Protein AF-A0A4Q2J6W0-F1 (afdb_monomer)

Sequence (132 aa):
MKAEMQDTSNLHHMIAAAIERLPAGNAAARYQEGRWRLRDGALLHVDTADDEILIALSMPETHLDLQQLEQLLLLCGQGWPAPLAASLNADETQALLFVRLEHADLEIERVCQAVLALHQARGRWLRPGAAR

Secondary structure (DSSP, 8-state):
-HHHHHHHHHHHHHHHHHHHTS-TT-TT-EEETTEEE-TTSPEEEEEEETTEEEEEEEPPP----HHHHHHHHHHHTS--SS--EEEE-TTSS-EEEEEEEEGGG--HHHHHHHHHHHHHHHHHHH-TT---

Mean predicted aligned error: 7.41 Å

Solvent-accessible surface area (backbone at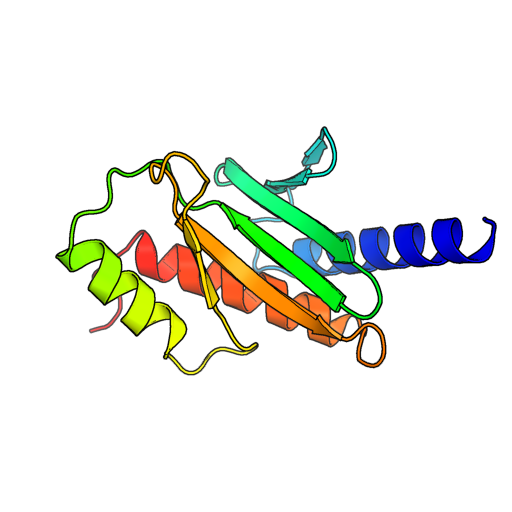oms only — not comparable to full-atom values): 7431 Å² total; per-residue (Å²): 113,75,63,63,59,50,52,54,51,49,49,50,52,35,49,52,55,26,44,57,66,40,73,88,76,32,71,63,54,43,81,54,97,79,25,36,34,34,62,89,67,36,43,36,39,69,48,77,54,98,62,37,35,38,46,32,37,46,49,69,82,41,86,66,51,71,68,52,50,52,51,51,54,54,57,35,73,47,96,53,82,32,76,46,42,73,46,64,45,99,83,54,42,29,46,32,37,34,27,78,42,49,58,92,66,72,40,55,68,53,47,30,29,36,56,48,29,49,51,53,51,51,52,47,68,78,43,86,74,81,83,123

Foldseek 3Di:
DVVVVVLVVVVVVLLLVLQCPPP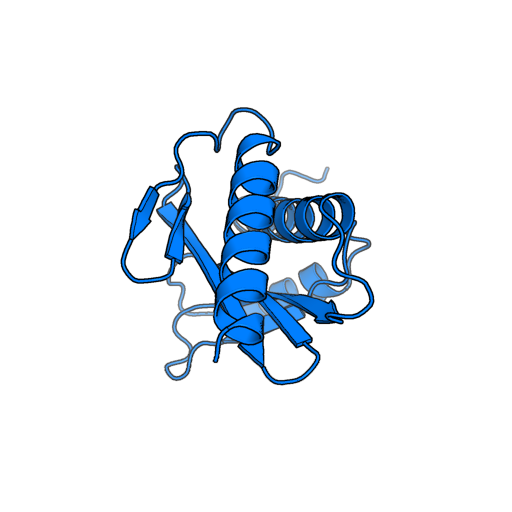PQFPPWDDDPQWTQTPVRKTWHWDDDDFKIKTKIKAPFDQDDPVNVVVQVVLQPDDALARKDWDAPPVNRIIMIIGMDTNVRDDSVRSNRGVNRNVVSSVCSVDVPPPD

Structure (mmCIF, N/CA/C/O backbone):
data_AF-A0A4Q2J6W0-F1
#
_entry.id   AF-A0A4Q2J6W0-F1
#
loop_
_atom_site.group_PDB
_atom_site.id
_atom_site.type_symbol
_atom_site.label_atom_id
_atom_site.label_alt_id
_atom_site.label_comp_id
_atom_site.label_asym_id
_atom_site.label_entity_id
_atom_site.label_seq_id
_atom_site.pdbx_PDB_ins_code
_atom_site.Cartn_x
_atom_site.Cartn_y
_atom_site.Cartn_z
_atom_site.occupancy
_atom_site.B_iso_or_equiv
_atom_site.auth_seq_id
_atom_site.auth_comp_id
_atom_site.auth_asym_id
_atom_site.auth_atom_id
_atom_site.pdbx_PDB_model_num
ATOM 1 N N . MET A 1 1 ? 17.956 -15.269 -14.080 1.00 46.44 1 MET A N 1
ATOM 2 C CA . MET A 1 1 ? 19.051 -14.816 -13.190 1.00 46.44 1 MET A CA 1
ATOM 3 C C . MET A 1 1 ? 19.595 -13.413 -13.456 1.00 46.44 1 MET A C 1
ATOM 5 O O . MET A 1 1 ? 19.560 -12.633 -12.522 1.00 46.44 1 MET A O 1
ATOM 9 N N . LYS A 1 2 ? 20.105 -13.034 -14.647 1.00 38.88 2 LYS A N 1
ATOM 10 C CA . LYS A 1 2 ? 20.565 -11.634 -14.867 1.00 38.88 2 LYS A CA 1
ATOM 11 C C . LYS A 1 2 ? 19.427 -10.618 -15.072 1.00 38.88 2 LYS A C 1
ATOM 13 O O . LYS A 1 2 ? 19.575 -9.494 -14.621 1.00 38.88 2 LYS A O 1
ATOM 18 N N . ALA A 1 3 ? 18.318 -11.017 -15.701 1.00 44.28 3 ALA A N 1
ATOM 19 C CA . ALA A 1 3 ? 17.152 -10.150 -15.919 1.00 44.28 3 ALA A CA 1
ATOM 20 C C . ALA A 1 3 ? 16.405 -9.835 -14.604 1.00 44.28 3 ALA A C 1
ATOM 22 O O . ALA A 1 3 ? 16.277 -8.674 -14.244 1.00 44.28 3 ALA A O 1
ATOM 23 N N . GLU A 1 4 ? 16.078 -10.857 -13.804 1.00 44.94 4 GLU A N 1
ATOM 24 C CA . GLU A 1 4 ? 15.380 -10.694 -12.509 1.00 44.94 4 GLU A CA 1
ATOM 25 C C . GLU A 1 4 ? 16.147 -9.813 -11.500 1.00 44.94 4 GLU A C 1
ATOM 27 O O . GLU A 1 4 ? 15.555 -9.025 -10.763 1.00 44.94 4 GLU A O 1
ATOM 32 N N . MET A 1 5 ? 17.485 -9.896 -11.475 1.00 51.81 5 MET A N 1
ATOM 33 C CA . MET A 1 5 ? 18.324 -9.037 -10.621 1.00 51.81 5 MET A CA 1
ATOM 34 C C . MET A 1 5 ? 18.327 -7.566 -11.066 1.00 51.81 5 MET A C 1
ATOM 36 O O . MET A 1 5 ? 18.588 -6.670 -10.260 1.00 51.81 5 MET A O 1
ATOM 40 N N . GLN A 1 6 ? 18.083 -7.307 -12.349 1.00 55.38 6 GLN A N 1
ATOM 41 C CA . GLN A 1 6 ? 18.104 -5.967 -12.924 1.00 55.38 6 GLN A CA 1
ATOM 42 C C . GLN A 1 6 ? 16.737 -5.285 -12.767 1.00 55.38 6 GLN A C 1
ATOM 44 O O . GLN A 1 6 ? 16.689 -4.107 -12.412 1.00 55.38 6 GLN A O 1
ATOM 49 N N . ASP A 1 7 ? 15.649 -6.049 -12.888 1.00 59.28 7 ASP A N 1
ATOM 50 C CA . ASP A 1 7 ? 14.278 -5.574 -12.665 1.00 59.28 7 ASP A CA 1
ATOM 51 C C . ASP A 1 7 ? 14.009 -5.219 -11.197 1.00 59.28 7 ASP A C 1
ATOM 53 O O . ASP A 1 7 ? 13.470 -4.152 -10.898 1.00 59.28 7 ASP A O 1
ATOM 57 N N . THR A 1 8 ? 14.493 -6.035 -10.257 1.00 61.56 8 THR A N 1
ATOM 58 C CA . THR A 1 8 ? 14.399 -5.738 -8.813 1.00 61.56 8 THR A CA 1
ATOM 59 C C . THR A 1 8 ? 15.201 -4.496 -8.416 1.00 61.56 8 THR A C 1
ATOM 61 O O . THR A 1 8 ? 14.751 -3.692 -7.598 1.00 61.56 8 THR A O 1
ATOM 64 N N . SER A 1 9 ? 16.367 -4.284 -9.035 1.00 67.31 9 SER A N 1
ATOM 65 C CA . SER A 1 9 ? 17.179 -3.081 -8.806 1.00 67.31 9 SER A CA 1
ATOM 66 C C . SER A 1 9 ? 16.482 -1.822 -9.335 1.00 67.31 9 SER A C 1
ATOM 68 O O . SER A 1 9 ? 16.455 -0.799 -8.648 1.00 67.31 9 SER A O 1
ATOM 70 N N . ASN A 1 10 ? 15.858 -1.903 -10.514 1.00 78.69 10 ASN A N 1
ATOM 71 C CA . ASN A 1 10 ? 15.076 -0.806 -11.085 1.00 78.69 10 ASN A CA 1
ATOM 72 C C . ASN A 1 10 ? 13.856 -0.467 -10.219 1.00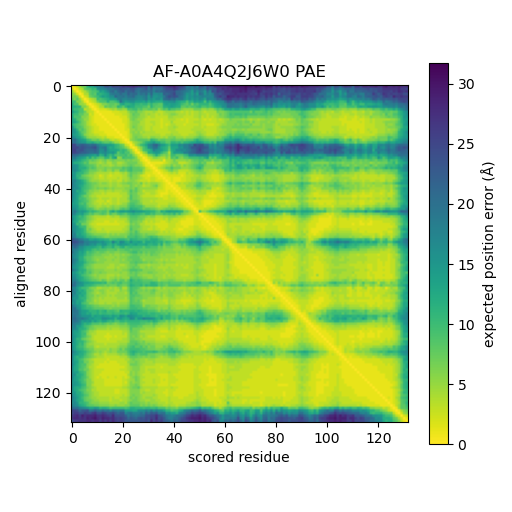 78.69 10 ASN A C 1
ATOM 74 O O . ASN A 1 10 ? 13.650 0.702 -9.895 1.00 78.69 10 ASN A O 1
ATOM 78 N N . LEU A 1 11 ? 13.103 -1.473 -9.765 1.00 80.19 11 LEU A N 1
ATOM 79 C CA . LEU A 1 11 ? 11.955 -1.274 -8.880 1.00 80.19 11 LEU A CA 1
ATOM 80 C C . LEU A 1 11 ? 12.362 -0.605 -7.560 1.00 80.19 11 LEU A C 1
ATOM 82 O O . LEU A 1 11 ? 11.737 0.368 -7.141 1.00 80.19 11 LEU A O 1
ATOM 86 N N . HIS A 1 12 ? 13.450 -1.054 -6.930 1.00 80.38 12 HIS A N 1
ATOM 87 C CA . HIS A 1 12 ? 13.977 -0.420 -5.719 1.00 80.38 12 HIS A CA 1
ATOM 88 C C . HIS A 1 12 ? 14.356 1.051 -5.938 1.00 80.38 12 HIS A C 1
ATOM 90 O O . HIS A 1 12 ? 14.056 1.892 -5.086 1.00 80.38 12 HIS A O 1
ATOM 96 N N . HIS A 1 13 ? 14.971 1.384 -7.078 1.00 83.25 13 HIS A N 1
ATOM 97 C CA . HIS A 1 13 ? 15.276 2.771 -7.435 1.00 83.25 13 HIS A CA 1
ATOM 98 C C . HIS A 1 13 ? 14.011 3.610 -7.646 1.00 83.25 13 HIS A C 1
ATOM 100 O O . HIS A 1 13 ? 13.942 4.740 -7.162 1.00 83.25 13 HIS A O 1
ATOM 106 N N . MET A 1 14 ? 12.995 3.060 -8.313 1.00 86.19 14 MET A N 1
ATOM 107 C CA . MET A 1 14 ? 11.718 3.742 -8.538 1.00 86.19 14 MET A CA 1
ATOM 108 C C . MET A 1 14 ? 10.972 3.997 -7.226 1.00 86.19 14 MET A C 1
ATOM 110 O O . MET A 1 14 ? 10.447 5.090 -7.023 1.00 86.19 14 MET A O 1
ATOM 114 N N . ILE A 1 15 ? 10.979 3.027 -6.308 1.00 83.75 15 ILE A N 1
ATOM 115 C CA . ILE A 1 15 ? 10.376 3.156 -4.976 1.00 83.75 15 ILE A CA 1
ATOM 116 C C . ILE A 1 15 ? 11.113 4.209 -4.149 1.00 83.75 15 ILE A C 1
ATOM 118 O O . ILE A 1 15 ? 10.472 5.084 -3.569 1.00 83.75 15 ILE A O 1
ATOM 122 N N . ALA A 1 16 ? 12.448 4.178 -4.129 1.00 82.06 16 ALA A N 1
ATOM 123 C CA . ALA A 1 16 ? 13.241 5.189 -3.434 1.00 82.06 16 ALA A CA 1
ATOM 124 C C . ALA A 1 16 ? 12.938 6.600 -3.966 1.00 82.06 16 ALA A C 1
ATOM 126 O O . ALA A 1 16 ? 12.620 7.499 -3.187 1.00 82.06 16 ALA A O 1
ATOM 127 N N . ALA A 1 17 ? 12.924 6.771 -5.290 1.00 82.88 17 ALA A N 1
ATOM 128 C CA . ALA A 1 17 ? 12.605 8.046 -5.921 1.00 82.88 17 ALA A CA 1
ATOM 129 C C . ALA A 1 17 ? 11.159 8.502 -5.644 1.00 82.88 17 ALA A C 1
ATOM 131 O O . ALA A 1 17 ? 10.908 9.692 -5.452 1.00 82.88 17 ALA A O 1
ATOM 132 N N . ALA A 1 18 ? 10.197 7.578 -5.581 1.00 83.81 18 ALA A N 1
ATOM 133 C CA . ALA A 1 18 ? 8.819 7.887 -5.209 1.00 83.81 18 ALA A CA 1
ATOM 134 C C . ALA A 1 18 ? 8.700 8.352 -3.751 1.00 83.81 18 ALA A C 1
ATOM 136 O O . ALA A 1 18 ? 7.999 9.326 -3.475 1.00 83.81 18 ALA A O 1
ATOM 137 N N . ILE A 1 19 ? 9.413 7.703 -2.827 1.00 80.69 19 ILE A N 1
ATOM 138 C CA . ILE A 1 19 ? 9.452 8.093 -1.412 1.00 80.69 19 ILE A CA 1
ATOM 139 C C . ILE A 1 19 ? 10.066 9.489 -1.245 1.00 80.69 19 ILE A C 1
ATOM 141 O O . ILE A 1 19 ? 9.534 10.298 -0.485 1.00 80.69 19 ILE A O 1
ATOM 145 N N . GLU A 1 20 ? 11.145 9.797 -1.968 1.00 79.94 20 GLU A N 1
ATOM 146 C CA . GLU A 1 20 ? 11.782 11.123 -1.955 1.00 79.94 20 GLU A CA 1
ATOM 147 C C . GLU A 1 20 ? 10.859 12.235 -2.471 1.00 79.94 20 GLU A C 1
ATOM 149 O O . GLU A 1 20 ? 10.938 13.374 -2.010 1.00 79.94 20 GLU A O 1
ATOM 154 N N . ARG A 1 21 ? 9.959 11.904 -3.404 1.00 77.44 21 ARG A N 1
ATOM 155 C CA . ARG A 1 21 ? 8.960 12.827 -3.963 1.00 77.44 21 ARG A CA 1
ATOM 156 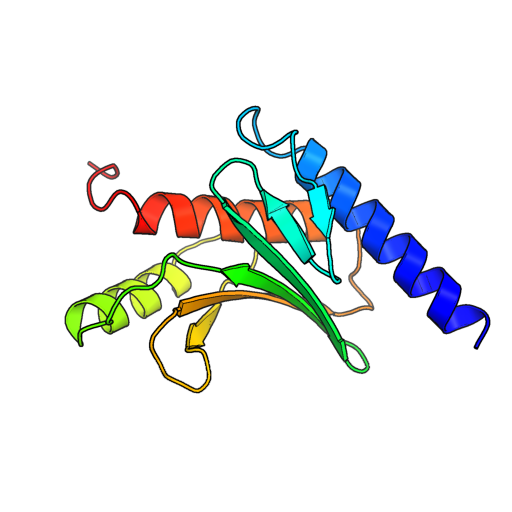C C . ARG A 1 21 ? 7.728 13.006 -3.077 1.00 77.44 21 ARG A C 1
ATOM 158 O O . ARG A 1 21 ? 6.907 13.881 -3.363 1.00 77.44 21 ARG A O 1
ATOM 165 N N . LEU A 1 22 ? 7.567 12.212 -2.015 1.00 72.12 22 LEU A N 1
ATOM 166 C CA . LEU A 1 22 ? 6.494 12.445 -1.053 1.00 72.12 22 LEU A CA 1
ATOM 167 C C . LEU A 1 22 ? 6.680 13.821 -0.396 1.00 72.12 22 LEU A C 1
ATOM 169 O O . LEU A 1 22 ? 7.810 14.214 -0.097 1.00 72.12 22 LEU A O 1
ATOM 173 N N . PRO A 1 23 ? 5.590 14.566 -0.128 1.00 62.62 23 PRO A N 1
ATOM 174 C CA . PRO A 1 23 ? 5.682 15.856 0.544 1.00 62.62 23 PRO A CA 1
ATOM 175 C C . PRO A 1 23 ? 6.494 15.743 1.844 1.00 62.62 23 PRO A C 1
ATOM 177 O O . PRO A 1 23 ? 6.430 14.718 2.525 1.00 62.62 23 PRO A O 1
ATOM 180 N N . ALA A 1 24 ? 7.240 16.813 2.158 1.00 49.66 24 ALA A N 1
ATOM 181 C CA . ALA A 1 24 ? 8.432 16.940 3.023 1.00 49.66 24 ALA A CA 1
ATOM 182 C C . ALA A 1 24 ? 8.443 16.280 4.430 1.00 49.66 24 ALA A C 1
ATOM 184 O O . ALA A 1 24 ? 9.419 16.409 5.170 1.00 49.66 24 ALA A O 1
ATOM 185 N N . GLY A 1 25 ? 7.406 15.546 4.825 1.00 47.66 25 GLY A N 1
ATOM 186 C CA . GLY A 1 25 ? 7.388 14.709 6.021 1.00 47.66 25 GLY A CA 1
ATOM 187 C C . GLY A 1 25 ? 8.230 13.429 5.926 1.00 47.66 25 GLY A C 1
ATOM 188 O O . GLY A 1 25 ? 8.688 12.967 6.967 1.00 47.66 25 GLY A O 1
ATOM 189 N N . ASN A 1 26 ? 8.497 12.881 4.729 1.00 54.72 26 ASN A N 1
ATOM 190 C CA . ASN A 1 26 ? 8.936 11.476 4.584 1.00 54.72 26 ASN A CA 1
ATOM 191 C C . ASN A 1 26 ? 10.317 11.222 3.961 1.00 54.72 26 ASN A C 1
ATOM 193 O O . ASN A 1 26 ? 10.701 10.062 3.826 1.00 54.72 26 ASN A O 1
ATOM 197 N N . ALA A 1 27 ? 11.108 12.258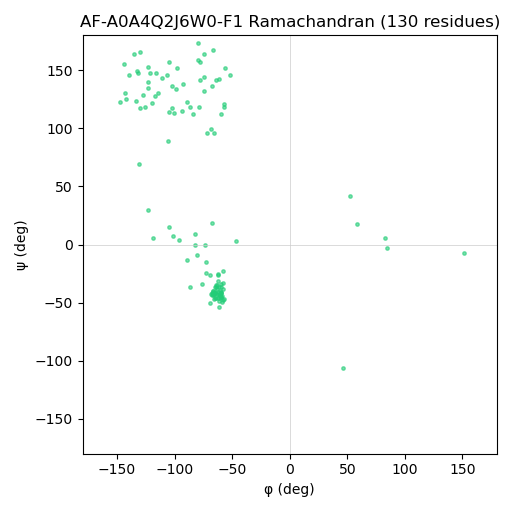 3.673 1.00 53.38 27 ALA A N 1
ATOM 198 C CA . ALA A 1 27 ? 12.437 12.147 3.047 1.00 53.38 27 ALA A CA 1
ATOM 199 C C . ALA A 1 27 ? 13.537 11.475 3.916 1.00 53.38 27 ALA A C 1
ATOM 201 O O . ALA A 1 27 ? 14.724 11.647 3.665 1.00 53.38 27 ALA A O 1
ATOM 202 N N . ALA A 1 28 ? 13.169 10.726 4.960 1.00 58.66 28 ALA A N 1
ATOM 203 C CA . ALA A 1 28 ? 14.091 10.035 5.865 1.00 58.66 28 ALA A CA 1
ATOM 204 C C . ALA A 1 28 ? 13.830 8.522 5.926 1.00 58.66 28 ALA A C 1
ATOM 206 O O . ALA A 1 28 ? 14.048 7.898 6.968 1.00 58.66 28 ALA A O 1
ATOM 207 N N . ALA A 1 29 ? 13.322 7.933 4.839 1.00 67.75 29 ALA A N 1
ATOM 208 C CA . ALA A 1 29 ? 13.081 6.502 4.811 1.00 67.75 29 ALA A CA 1
ATOM 209 C C . ALA A 1 29 ? 14.395 5.713 4.841 1.00 67.75 29 ALA A C 1
ATOM 211 O O . ALA A 1 29 ? 15.355 6.057 4.152 1.00 67.75 29 ALA A O 1
ATOM 212 N N . ARG A 1 30 ? 14.445 4.647 5.642 1.00 77.75 30 ARG A N 1
ATOM 213 C CA . ARG A 1 30 ? 15.592 3.728 5.685 1.00 77.75 30 ARG A CA 1
ATOM 214 C C . ARG A 1 30 ? 15.173 2.366 5.172 1.00 77.75 30 ARG A C 1
ATOM 216 O O . ARG A 1 30 ? 14.166 1.832 5.632 1.00 77.75 30 ARG A O 1
ATOM 223 N N . TYR A 1 31 ? 15.953 1.814 4.251 1.00 79.38 31 TYR A N 1
ATOM 224 C CA . TYR A 1 31 ? 15.781 0.435 3.822 1.00 79.38 31 TYR A CA 1
ATOM 225 C C . TYR A 1 31 ? 16.410 -0.500 4.859 1.00 79.38 31 TYR A C 1
ATOM 227 O O . TYR A 1 31 ? 17.607 -0.409 5.133 1.00 79.38 31 TYR A O 1
ATOM 235 N N . GLN A 1 32 ? 15.601 -1.363 5.465 1.00 75.50 32 GLN A N 1
ATOM 236 C CA . GLN A 1 32 ? 16.030 -2.356 6.444 1.00 75.50 32 GLN A CA 1
ATOM 237 C C . GLN A 1 32 ? 15.212 -3.630 6.233 1.00 75.50 32 GLN A C 1
ATOM 239 O O . GLN A 1 32 ? 13.989 -3.564 6.147 1.00 75.50 32 GLN A O 1
ATOM 244 N N . GLU A 1 33 ? 15.890 -4.780 6.156 1.00 76.50 33 GLU A N 1
ATOM 245 C CA . GLU A 1 33 ? 15.243 -6.104 6.119 1.00 76.50 33 GLU A CA 1
ATOM 246 C C . GLU A 1 33 ? 14.157 -6.229 5.029 1.00 76.50 33 GLU A C 1
ATOM 248 O O . GLU A 1 33 ? 13.078 -6.768 5.260 1.00 76.50 33 GLU A O 1
ATOM 253 N N . GLY A 1 34 ? 14.419 -5.693 3.832 1.00 76.75 34 GLY A N 1
ATOM 254 C CA . GLY A 1 34 ? 13.476 -5.772 2.709 1.00 76.75 34 GLY A CA 1
ATOM 255 C C . GLY A 1 34 ? 12.361 -4.722 2.717 1.00 76.75 34 GLY A C 1
ATOM 256 O O . GLY A 1 34 ? 11.461 -4.788 1.887 1.00 76.75 34 GLY A O 1
ATOM 257 N N . ARG A 1 35 ? 12.382 -3.757 3.646 1.00 83.06 35 ARG A N 1
ATOM 258 C CA . ARG A 1 35 ? 11.303 -2.773 3.829 1.00 83.06 35 ARG A CA 1
ATOM 259 C C . ARG A 1 35 ? 11.848 -1.356 3.922 1.00 83.06 35 ARG A C 1
ATOM 261 O O . ARG A 1 35 ? 12.916 -1.135 4.491 1.00 83.06 35 ARG A O 1
ATOM 268 N N . TRP A 1 36 ? 11.084 -0.375 3.443 1.00 86.38 36 TRP A N 1
ATOM 269 C CA . TRP A 1 36 ? 11.377 1.037 3.703 1.00 86.38 36 TRP A CA 1
ATOM 270 C C . TRP A 1 36 ? 10.607 1.497 4.931 1.00 86.38 36 TRP A C 1
ATOM 272 O O . TRP A 1 36 ? 9.380 1.575 4.927 1.00 86.38 36 TRP A O 1
ATOM 282 N N . ARG A 1 37 ? 11.332 1.840 5.992 1.00 84.50 37 ARG A N 1
ATOM 283 C CA . ARG A 1 37 ? 10.746 2.454 7.180 1.00 84.50 37 ARG A CA 1
ATOM 284 C C . ARG A 1 37 ? 10.622 3.953 6.971 1.00 84.50 37 ARG A C 1
ATOM 286 O O . ARG A 1 37 ? 11.644 4.630 6.910 1.00 84.50 37 ARG A O 1
ATOM 293 N N . LEU A 1 38 ? 9.397 4.460 6.880 1.00 82.88 38 LEU A N 1
ATOM 294 C CA . LEU A 1 38 ? 9.102 5.887 6.761 1.00 82.88 38 LEU A CA 1
ATOM 295 C C . LEU A 1 38 ? 9.315 6.610 8.103 1.00 82.88 38 LEU A C 1
ATOM 297 O O . LEU A 1 38 ? 9.403 5.990 9.167 1.00 82.88 38 LEU A O 1
ATOM 301 N N . ARG A 1 39 ? 9.400 7.947 8.066 1.00 74.62 39 ARG A N 1
ATOM 302 C CA . ARG A 1 39 ? 9.705 8.782 9.246 1.00 74.62 39 ARG A CA 1
ATOM 303 C C . ARG A 1 39 ? 8.683 8.631 10.375 1.00 74.62 39 ARG A C 1
ATOM 305 O O . ARG A 1 39 ? 9.041 8.723 11.545 1.00 74.62 39 ARG A O 1
ATOM 312 N N . ASP A 1 40 ? 7.425 8.415 10.026 1.00 74.56 40 ASP A N 1
ATOM 313 C CA . ASP A 1 40 ? 6.317 8.219 10.961 1.00 74.56 40 ASP A CA 1
ATOM 314 C C . ASP A 1 40 ? 6.209 6.775 11.490 1.00 74.56 40 ASP A C 1
ATOM 316 O O . ASP A 1 40 ? 5.230 6.420 12.147 1.00 74.56 40 ASP A O 1
ATOM 320 N N . GLY A 1 41 ? 7.210 5.940 11.196 1.00 77.12 41 GLY A N 1
ATOM 321 C CA . GLY A 1 41 ? 7.292 4.554 11.633 1.00 77.12 41 GLY A CA 1
ATOM 322 C C . GLY A 1 41 ? 6.538 3.562 10.751 1.00 77.12 41 GLY A C 1
ATOM 323 O O . GLY A 1 41 ? 6.640 2.368 11.024 1.00 77.12 41 GLY A O 1
ATOM 324 N N . ALA A 1 42 ? 5.826 4.010 9.709 1.00 81.25 42 ALA A N 1
ATOM 325 C CA . ALA A 1 42 ? 5.171 3.105 8.771 1.00 81.25 42 ALA A CA 1
ATOM 326 C C . ALA A 1 42 ? 6.202 2.263 8.009 1.00 81.25 42 ALA A C 1
ATOM 328 O O . ALA A 1 42 ? 7.267 2.758 7.628 1.00 81.25 42 ALA A O 1
ATOM 329 N N . LEU A 1 43 ? 5.878 0.996 7.772 1.00 85.88 43 LEU A N 1
ATOM 330 C CA . LEU A 1 43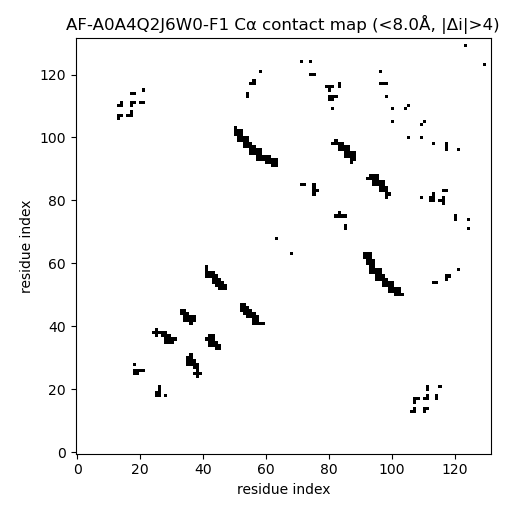 ? 6.700 0.100 6.972 1.00 85.88 43 LEU A CA 1
ATOM 331 C C . LEU A 1 43 ? 6.079 -0.023 5.587 1.00 85.88 43 LEU A C 1
ATOM 333 O O . LEU A 1 43 ? 4.948 -0.490 5.455 1.00 85.88 43 LEU A O 1
ATOM 337 N N . LEU A 1 44 ? 6.825 0.408 4.574 1.00 87.38 44 LEU A N 1
ATOM 338 C CA . LEU A 1 44 ? 6.513 0.158 3.178 1.00 87.38 44 LEU A CA 1
ATOM 339 C C . LEU A 1 44 ? 7.162 -1.167 2.767 1.00 87.38 44 LEU A C 1
ATOM 341 O O . LEU A 1 44 ? 8.380 -1.337 2.882 1.00 87.38 44 LEU A O 1
ATOM 345 N N . HIS A 1 45 ? 6.339 -2.090 2.298 1.00 88.00 45 HIS A N 1
ATOM 346 C CA . HIS A 1 45 ? 6.738 -3.375 1.750 1.00 88.00 45 HIS A CA 1
ATOM 347 C C . HIS A 1 45 ? 6.474 -3.384 0.251 1.00 88.00 45 HIS A C 1
ATOM 349 O O . HIS A 1 45 ? 5.473 -2.830 -0.205 1.00 88.00 45 HIS A O 1
ATOM 355 N N . VAL A 1 46 ? 7.361 -4.023 -0.501 1.00 87.00 46 VAL A N 1
ATOM 356 C CA . VAL A 1 46 ? 7.164 -4.265 -1.925 1.00 87.00 46 VAL A CA 1
ATOM 357 C C . VAL A 1 46 ? 7.315 -5.755 -2.140 1.00 87.00 46 VAL A C 1
ATOM 359 O O . VAL A 1 46 ? 8.366 -6.310 -1.835 1.00 87.00 46 VAL A O 1
ATOM 362 N N . ASP A 1 47 ? 6.245 -6.380 -2.610 1.00 86.69 47 ASP A N 1
ATOM 363 C CA . ASP A 1 47 ? 6.251 -7.766 -3.053 1.00 86.69 47 ASP A CA 1
ATOM 364 C C . ASP A 1 47 ? 6.166 -7.802 -4.575 1.00 86.69 47 ASP A C 1
ATOM 366 O O . ASP A 1 47 ? 5.514 -6.952 -5.186 1.00 86.69 47 ASP A O 1
ATOM 370 N N . THR A 1 48 ? 6.816 -8.782 -5.180 1.00 82.94 48 THR A N 1
ATOM 371 C CA . THR A 1 48 ? 6.801 -8.998 -6.626 1.00 82.94 48 THR A CA 1
ATOM 372 C C . THR A 1 48 ? 6.459 -10.454 -6.869 1.00 82.94 48 THR A C 1
ATOM 374 O O . THR A 1 48 ? 7.218 -11.334 -6.458 1.00 82.94 48 THR A O 1
ATOM 377 N N . ALA A 1 49 ? 5.338 -10.711 -7.531 1.00 81.19 49 ALA A N 1
ATOM 378 C CA . ALA A 1 49 ? 4.895 -12.055 -7.866 1.00 81.19 49 ALA A CA 1
ATOM 379 C C . ALA A 1 49 ? 4.459 -12.078 -9.328 1.00 81.19 49 ALA A C 1
ATOM 381 O O . ALA A 1 49 ? 3.581 -11.311 -9.709 1.00 81.19 49 ALA A O 1
ATOM 382 N N . ASP A 1 50 ? 5.074 -12.958 -10.119 1.00 80.56 50 ASP A N 1
ATOM 383 C CA . ASP A 1 50 ? 4.812 -13.129 -11.550 1.00 80.56 50 ASP A CA 1
ATOM 384 C C . ASP A 1 50 ? 4.742 -11.779 -12.294 1.00 80.56 50 ASP A C 1
ATOM 386 O O . ASP A 1 50 ? 5.762 -11.110 -12.457 1.00 80.56 50 ASP A O 1
ATOM 390 N N . ASP A 1 51 ? 3.534 -11.356 -12.674 1.00 84.69 51 ASP A N 1
ATOM 391 C CA . ASP A 1 51 ? 3.252 -10.142 -13.443 1.00 84.69 51 ASP A CA 1
ATOM 392 C C . ASP A 1 51 ? 2.743 -8.972 -12.581 1.00 84.69 51 ASP A C 1
ATOM 394 O O . ASP A 1 51 ? 2.422 -7.907 -13.105 1.00 84.69 51 ASP A O 1
ATOM 398 N N . GLU A 1 52 ? 2.753 -9.097 -11.253 1.00 87.56 52 GLU A N 1
ATOM 399 C CA . GLU A 1 52 ? 2.247 -8.088 -10.321 1.00 87.56 52 GLU A CA 1
ATOM 400 C C . GLU A 1 52 ? 3.301 -7.591 -9.323 1.00 87.56 52 GLU A C 1
ATOM 402 O O . GLU A 1 52 ? 4.176 -8.314 -8.840 1.00 87.56 52 GLU A O 1
ATOM 407 N N . ILE A 1 53 ? 3.159 -6.319 -8.963 1.00 89.00 53 ILE A N 1
ATOM 408 C CA . ILE A 1 53 ? 3.911 -5.638 -7.918 1.00 89.00 53 ILE A CA 1
ATOM 409 C C . ILE A 1 53 ? 2.911 -5.155 -6.880 1.00 89.00 53 ILE A C 1
ATOM 411 O O . ILE A 1 53 ? 2.005 -4.370 -7.170 1.00 89.00 53 ILE A O 1
ATOM 415 N N . LEU A 1 54 ? 3.099 -5.594 -5.643 1.00 91.00 54 LEU A N 1
ATOM 416 C CA . LEU A 1 54 ? 2.290 -5.184 -4.511 1.00 91.00 54 LEU A CA 1
ATOM 417 C C . LEU A 1 54 ? 3.086 -4.209 -3.657 1.00 91.00 54 LEU A C 1
ATOM 419 O O . LEU A 1 54 ? 4.074 -4.574 -3.028 1.00 91.00 54 LEU A O 1
ATOM 423 N N . ILE A 1 55 ? 2.624 -2.964 -3.595 1.00 91.12 55 ILE A N 1
ATOM 424 C CA . ILE A 1 55 ? 3.178 -1.949 -2.702 1.00 91.12 55 ILE A CA 1
ATOM 425 C C . ILE A 1 55 ? 2.239 -1.852 -1.505 1.00 91.12 55 ILE A C 1
ATOM 427 O O . ILE A 1 55 ? 1.093 -1.433 -1.652 1.00 91.12 55 ILE A O 1
ATOM 431 N N . ALA A 1 56 ? 2.712 -2.243 -0.326 1.00 91.75 56 ALA A N 1
ATOM 432 C CA . ALA A 1 56 ? 1.938 -2.241 0.908 1.00 91.75 56 ALA A CA 1
ATOM 433 C C . ALA A 1 56 ? 2.514 -1.279 1.941 1.00 91.75 56 ALA A C 1
ATOM 435 O O . ALA A 1 56 ? 3.724 -1.096 2.038 1.00 91.75 56 ALA A O 1
ATOM 436 N N . LEU A 1 57 ? 1.637 -0.702 2.754 1.00 90.38 57 LEU A N 1
ATOM 437 C CA . LEU A 1 57 ? 1.970 0.169 3.867 1.00 90.38 57 LEU A CA 1
ATOM 438 C C . LEU A 1 57 ? 1.281 -0.328 5.137 1.00 90.38 57 LEU A C 1
ATOM 440 O O . LEU A 1 57 ? 0.064 -0.533 5.160 1.00 90.38 57 LEU A O 1
ATOM 444 N N . SER A 1 58 ? 2.056 -0.484 6.208 1.00 88.25 58 SER A N 1
ATOM 445 C CA . SER A 1 58 ? 1.529 -0.933 7.492 1.00 88.25 58 SER A CA 1
ATOM 446 C C . SER A 1 58 ? 0.745 0.161 8.220 1.00 88.25 58 SER A C 1
ATOM 448 O O . SER A 1 58 ? 1.212 1.297 8.407 1.00 88.25 58 SER A O 1
ATOM 450 N N . MET A 1 59 ? -0.439 -0.200 8.704 1.00 86.00 59 MET A N 1
ATOM 451 C CA . MET A 1 59 ? -1.171 0.602 9.679 1.00 86.00 59 MET A CA 1
ATOM 452 C C . MET A 1 59 ? -0.579 0.361 11.078 1.00 86.00 59 MET A C 1
ATOM 454 O O . MET A 1 59 ? 0.137 -0.624 11.278 1.00 86.00 59 MET A O 1
ATOM 458 N N . PRO A 1 60 ? -0.777 1.260 12.056 1.00 81.31 60 PRO A N 1
ATOM 459 C CA . PRO A 1 60 ? -0.418 0.948 13.437 1.00 81.31 60 PRO A CA 1
ATOM 460 C C . PRO A 1 60 ? -1.126 -0.328 13.893 1.00 81.31 60 PRO A C 1
ATOM 462 O O . PRO A 1 60 ? -2.215 -0.627 13.406 1.00 81.31 60 PRO A O 1
ATOM 465 N N . GLU A 1 61 ? -0.515 -1.053 14.826 1.00 71.56 61 GLU A N 1
ATOM 466 C CA . GLU A 1 61 ? -1.191 -2.157 15.506 1.00 71.56 61 GLU A CA 1
ATOM 467 C C . GLU A 1 61 ? -2.455 -1.623 16.176 1.00 71.56 61 GLU A C 1
ATOM 469 O O . GLU A 1 61 ? -2.415 -0.691 16.986 1.00 71.56 61 GLU A O 1
ATOM 474 N N . THR A 1 62 ? -3.587 -2.187 15.786 1.00 66.50 62 THR A N 1
ATOM 475 C CA . THR A 1 62 ? -4.896 -1.815 16.300 1.00 66.50 62 THR A CA 1
ATOM 476 C C . THR A 1 62 ? -5.740 -3.069 16.292 1.00 66.50 62 THR A C 1
ATOM 478 O O . THR A 1 62 ? -5.945 -3.649 15.230 1.00 66.50 62 THR A O 1
ATOM 481 N N . HIS A 1 63 ? -6.274 -3.460 17.447 1.00 69.88 63 HIS A N 1
ATOM 482 C CA . HIS A 1 63 ? -7.426 -4.352 17.441 1.00 69.88 63 HIS A CA 1
ATOM 483 C C . HIS A 1 63 ? -8.543 -3.641 16.684 1.00 69.88 63 HIS A C 1
ATOM 485 O O . HIS A 1 63 ? -8.998 -2.589 17.131 1.00 69.88 63 HIS A O 1
ATOM 491 N N . LEU A 1 64 ? -8.902 -4.175 15.517 1.00 77.06 64 LEU A N 1
ATOM 492 C CA 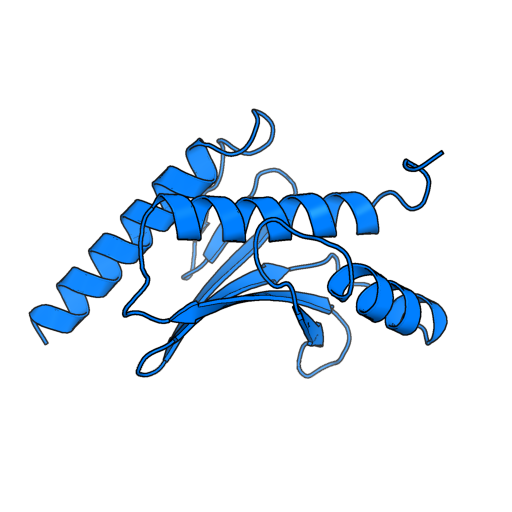. LEU A 1 64 ? -9.949 -3.613 14.680 1.00 77.06 64 LEU A CA 1
ATOM 493 C C . LEU A 1 64 ? -11.290 -4.176 15.129 1.00 77.06 64 LEU A C 1
ATOM 495 O O . LEU A 1 64 ? -11.518 -5.383 15.063 1.00 77.06 64 LEU A O 1
ATOM 499 N N . ASP A 1 65 ? -12.180 -3.305 15.583 1.00 84.44 65 ASP A N 1
ATOM 500 C CA . ASP A 1 65 ? -13.585 -3.656 15.741 1.00 84.44 65 ASP A CA 1
ATOM 501 C C . ASP A 1 65 ? -14.330 -3.606 14.391 1.00 84.44 65 ASP A C 1
ATOM 503 O O . ASP A 1 65 ? -13.796 -3.198 13.354 1.00 84.44 65 ASP A O 1
ATOM 507 N N . LEU A 1 66 ? -15.595 -4.037 14.394 1.00 84.19 66 LEU A N 1
ATOM 508 C CA . LEU A 1 66 ? -16.428 -4.050 13.189 1.00 84.19 66 LEU A CA 1
ATOM 509 C C . LEU A 1 66 ? -16.571 -2.652 12.565 1.00 84.19 66 LEU A C 1
ATOM 511 O O . LEU A 1 66 ? -16.538 -2.517 11.345 1.00 84.19 66 LEU A O 1
ATOM 515 N N . GLN A 1 67 ? -16.683 -1.610 13.390 1.00 86.81 67 GLN A N 1
ATOM 516 C CA . GLN A 1 67 ? -16.824 -0.236 12.918 1.00 86.81 67 GLN A CA 1
ATOM 517 C C . GLN A 1 67 ? -15.548 0.234 12.205 1.00 86.81 67 GLN A C 1
ATOM 519 O O . GLN A 1 67 ? -15.615 0.902 11.172 1.00 86.81 67 GLN A O 1
ATOM 524 N N . GLN A 1 68 ? -14.378 -0.121 12.728 1.00 85.19 68 GLN A N 1
ATOM 525 C CA . GLN A 1 68 ? -13.090 0.171 12.110 1.00 85.19 68 GLN A CA 1
ATOM 526 C C . GLN A 1 68 ? -12.919 -0.606 10.799 1.00 85.19 68 GLN A C 1
ATOM 528 O O . GLN A 1 68 ? -12.468 -0.032 9.809 1.00 85.19 68 GLN A O 1
ATOM 533 N N . LEU A 1 69 ? -13.342 -1.871 10.732 1.00 85.25 69 LEU A N 1
ATOM 534 C CA . LEU A 1 69 ? -13.346 -2.631 9.476 1.00 85.25 69 LEU A CA 1
ATOM 535 C C . LEU A 1 69 ? -14.241 -1.976 8.412 1.00 85.25 69 LEU A C 1
ATOM 537 O O . LEU A 1 69 ? -13.820 -1.812 7.267 1.00 85.25 69 LEU A O 1
ATOM 541 N N . GLU A 1 70 ? -15.438 -1.522 8.785 1.00 87.44 70 GLU A N 1
ATOM 542 C CA . GLU A 1 70 ? -16.322 -0.771 7.885 1.00 87.44 70 GLU A CA 1
ATOM 543 C C . GLU A 1 70 ? -15.675 0.536 7.406 1.00 87.44 70 GLU A C 1
ATOM 545 O O . GLU A 1 70 ? -15.710 0.852 6.215 1.00 87.44 70 GLU A O 1
ATOM 550 N N . GLN A 1 71 ? -15.022 1.280 8.304 1.00 86.44 71 GLN A N 1
ATOM 551 C CA . GLN A 1 71 ? -14.271 2.485 7.942 1.00 86.44 71 GLN A CA 1
ATOM 552 C C . GLN A 1 71 ? -13.117 2.184 6.982 1.00 86.44 71 GLN A C 1
ATOM 554 O O . GLN A 1 71 ? -12.846 2.988 6.089 1.00 86.44 71 GLN A O 1
ATOM 559 N N . LEU A 1 72 ? -12.448 1.041 7.139 1.00 87.44 72 LEU A N 1
ATOM 560 C CA . LEU A 1 72 ? -11.331 0.628 6.294 1.00 87.44 72 LEU A CA 1
ATOM 561 C C . LEU A 1 72 ? -11.818 0.299 4.879 1.00 87.44 72 LEU A C 1
ATOM 563 O O . LEU A 1 72 ? -11.217 0.742 3.899 1.00 87.44 72 LEU A O 1
ATOM 567 N N . LEU A 1 73 ? -12.945 -0.406 4.769 1.00 87.31 73 LEU A N 1
ATOM 568 C CA . LEU A 1 73 ? -13.604 -0.681 3.491 1.00 87.31 73 LEU A CA 1
ATOM 569 C C . LEU A 1 73 ? -14.058 0.613 2.807 1.00 87.31 73 LEU A C 1
ATOM 571 O O . LEU A 1 73 ? -13.781 0.823 1.624 1.00 87.31 73 LEU A O 1
ATOM 575 N N . LEU A 1 74 ? -14.692 1.517 3.561 1.00 89.56 74 LEU A N 1
ATOM 576 C CA . LEU A 1 74 ? -15.098 2.830 3.059 1.00 89.56 74 LEU A CA 1
ATOM 577 C C . LEU A 1 74 ? -13.900 3.651 2.587 1.00 89.56 74 LEU A C 1
ATOM 579 O O . LEU A 1 74 ? -14.001 4.317 1.562 1.00 89.56 74 LEU A O 1
ATOM 583 N N . LEU A 1 75 ? -12.773 3.603 3.305 1.00 89.06 75 LEU A N 1
ATOM 584 C CA . LEU A 1 75 ? -11.534 4.276 2.924 1.00 89.06 75 LEU A CA 1
ATOM 585 C C . LEU A 1 75 ? -11.023 3.762 1.575 1.00 89.06 75 LEU A C 1
ATOM 587 O O . LEU A 1 75 ? -10.682 4.577 0.721 1.00 89.06 75 LEU A O 1
ATOM 591 N N . CYS A 1 76 ? -11.005 2.444 1.360 1.00 90.12 76 CYS A N 1
ATOM 592 C CA . CYS A 1 76 ? -10.559 1.836 0.101 1.00 90.12 76 CYS A CA 1
ATOM 593 C C . CYS A 1 76 ? -11.457 2.218 -1.085 1.00 90.12 76 CYS A C 1
ATOM 595 O O . CYS A 1 76 ? -10.961 2.440 -2.184 1.00 90.12 76 CYS A O 1
ATOM 597 N N . GLY A 1 77 ? -12.766 2.363 -0.852 1.00 87.19 77 GLY A N 1
ATOM 598 C CA . GLY A 1 77 ? -13.738 2.765 -1.874 1.00 87.19 77 GLY A CA 1
ATOM 599 C C . GLY A 1 77 ? -13.695 4.244 -2.287 1.00 87.19 77 GLY A C 1
ATOM 600 O O . GLY A 1 77 ? -14.496 4.661 -3.123 1.00 87.19 77 GLY A O 1
ATOM 601 N N . GLN A 1 78 ? -12.809 5.063 -1.709 1.00 86.12 78 GLN A N 1
ATOM 602 C CA . GLN A 1 78 ? -12.679 6.479 -2.076 1.00 86.12 78 GLN A CA 1
ATOM 603 C C . GLN A 1 78 ? -11.896 6.663 -3.385 1.00 86.12 78 GLN A C 1
ATOM 605 O O . GLN A 1 78 ? -11.091 5.826 -3.782 1.00 86.12 78 GLN A O 1
ATOM 610 N N . GLY A 1 79 ? -12.107 7.801 -4.053 1.00 86.31 79 GLY A N 1
ATOM 611 C CA . GLY A 1 79 ? -11.331 8.185 -5.234 1.00 86.31 79 GLY A CA 1
ATOM 612 C C . GLY A 1 79 ? -9.882 8.509 -4.866 1.00 86.31 79 GLY A C 1
ATOM 613 O O . GLY A 1 79 ? -9.594 9.611 -4.395 1.00 86.31 79 GLY A O 1
ATOM 614 N N . TRP A 1 80 ? -8.985 7.548 -5.080 1.00 89.62 80 TRP A N 1
ATOM 615 C CA . TRP A 1 80 ? -7.546 7.671 -4.847 1.00 89.62 80 TRP A CA 1
ATOM 616 C C . TRP A 1 80 ? -6.767 7.824 -6.160 1.00 89.62 80 TRP A C 1
ATOM 618 O O . TRP A 1 80 ? -7.231 7.363 -7.202 1.00 89.62 80 TRP A O 1
ATOM 628 N N . PRO A 1 81 ? -5.553 8.410 -6.126 1.00 84.31 81 PRO A N 1
ATOM 629 C CA . PRO A 1 81 ? -4.661 8.453 -7.289 1.00 84.31 81 PRO A CA 1
ATOM 630 C C . PRO A 1 81 ? -4.287 7.071 -7.849 1.00 84.31 81 PRO A C 1
ATOM 632 O O . PRO A 1 81 ? -3.916 6.975 -9.014 1.00 84.31 81 PRO A O 1
ATOM 635 N N . ALA A 1 82 ? -4.376 6.023 -7.026 1.00 86.62 82 ALA A N 1
ATOM 636 C CA . ALA A 1 82 ? -4.209 4.627 -7.413 1.00 86.62 82 ALA A CA 1
ATOM 637 C C . ALA A 1 82 ? -5.252 3.756 -6.684 1.00 86.62 82 ALA A C 1
ATOM 639 O O . ALA A 1 82 ? -5.575 4.077 -5.535 1.00 86.62 82 ALA A O 1
ATOM 640 N N . PRO A 1 83 ? -5.773 2.677 -7.306 1.00 89.94 83 PRO A N 1
ATOM 641 C CA . PRO A 1 83 ? -6.743 1.787 -6.673 1.00 89.94 83 PRO A CA 1
ATOM 642 C C . PRO A 1 83 ? -6.189 1.200 -5.375 1.00 89.94 83 PRO A C 1
ATOM 644 O O . PRO A 1 83 ? -5.169 0.512 -5.375 1.00 89.94 83 PRO A O 1
ATOM 647 N N . LEU A 1 84 ? -6.862 1.505 -4.270 1.00 92.75 84 LEU A N 1
ATOM 648 C CA . LEU A 1 84 ? -6.426 1.144 -2.932 1.00 92.75 84 LEU A CA 1
ATOM 649 C C . LEU A 1 84 ? -7.233 -0.053 -2.437 1.00 92.75 84 LEU A C 1
ATOM 651 O O . LEU A 1 84 ? -8.454 -0.095 -2.578 1.00 92.75 84 LEU A O 1
ATOM 655 N N . ALA A 1 85 ? -6.549 -1.004 -1.823 1.00 92.88 85 ALA A N 1
ATOM 656 C CA . ALA A 1 85 ? -7.160 -2.137 -1.155 1.00 92.88 85 ALA A CA 1
ATOM 657 C C . ALA A 1 85 ? -6.576 -2.288 0.251 1.00 92.88 85 ALA A C 1
ATOM 659 O O . ALA A 1 85 ? -5.554 -1.684 0.590 1.00 92.88 85 ALA A O 1
ATOM 660 N N . ALA A 1 86 ? -7.240 -3.092 1.074 1.00 91.50 86 ALA A N 1
ATOM 661 C CA . ALA A 1 86 ? -6.782 -3.397 2.415 1.00 91.50 86 ALA A CA 1
ATOM 662 C C . ALA A 1 86 ? -6.846 -4.895 2.698 1.00 91.50 86 ALA A C 1
ATOM 664 O O . ALA A 1 86 ? -7.691 -5.609 2.161 1.00 91.50 86 ALA A O 1
ATOM 665 N N . SER A 1 87 ? -5.934 -5.356 3.545 1.00 89.56 87 SER A N 1
ATOM 666 C CA . SER A 1 87 ? -5.911 -6.707 4.102 1.00 89.56 87 SER A CA 1
ATOM 667 C C . SER A 1 87 ? -5.620 -6.623 5.591 1.00 89.56 87 SER A C 1
ATOM 669 O O . SER A 1 87 ? -5.126 -5.609 6.083 1.00 89.56 87 SER A O 1
ATOM 671 N N . LEU A 1 88 ? -5.885 -7.709 6.300 1.00 85.38 88 LEU A N 1
ATOM 672 C CA . LEU A 1 88 ? -5.376 -7.929 7.644 1.00 85.38 88 LEU A CA 1
ATOM 673 C C . LEU A 1 88 ? -4.129 -8.814 7.564 1.00 85.38 88 LEU A C 1
ATOM 675 O O . LEU A 1 88 ? -3.978 -9.594 6.617 1.00 85.38 88 LEU A O 1
ATOM 679 N N . ASN A 1 89 ? -3.218 -8.663 8.521 1.00 78.44 89 ASN A N 1
ATOM 680 C CA . ASN A 1 89 ? -2.180 -9.659 8.771 1.00 78.44 89 ASN A CA 1
ATOM 681 C C . ASN A 1 89 ? -2.798 -10.973 9.291 1.00 78.44 89 ASN A C 1
ATOM 683 O O . ASN A 1 89 ? -3.974 -11.030 9.643 1.00 78.44 89 ASN A O 1
ATOM 687 N N . ALA A 1 90 ? -2.004 -12.046 9.316 1.00 75.62 90 ALA A N 1
ATOM 688 C CA . ALA A 1 90 ? -2.483 -13.396 9.630 1.00 75.62 90 ALA A CA 1
ATOM 689 C C . ALA A 1 90 ? -3.068 -13.549 11.049 1.00 75.62 90 ALA A C 1
ATOM 691 O O . ALA A 1 90 ? -3.883 -14.436 11.280 1.00 75.62 90 ALA A O 1
ATOM 692 N N . ASP A 1 91 ? -2.641 -12.709 11.989 1.00 76.88 91 ASP A N 1
ATOM 693 C CA . ASP A 1 91 ? -3.131 -12.625 13.366 1.00 76.88 91 ASP A CA 1
ATOM 694 C C . ASP A 1 91 ? -4.197 -11.530 13.569 1.00 76.88 91 ASP A C 1
ATOM 696 O O . ASP A 1 91 ? -4.650 -11.325 14.691 1.00 76.88 91 ASP A O 1
ATOM 700 N N . GLU A 1 92 ? -4.615 -10.848 12.497 1.00 70.56 92 GLU A N 1
ATOM 701 C CA . GLU A 1 92 ? -5.680 -9.830 12.465 1.00 70.56 92 GLU A CA 1
ATOM 702 C C . GLU A 1 92 ? -5.460 -8.616 13.392 1.00 70.56 92 GLU A C 1
ATOM 704 O O . GLU A 1 92 ? -6.375 -7.847 13.688 1.00 70.56 92 GLU A O 1
ATOM 709 N N . THR A 1 93 ? -4.225 -8.406 13.838 1.00 75.25 93 THR A N 1
ATOM 710 C CA . THR A 1 93 ? -3.818 -7.319 14.741 1.00 75.25 93 THR A CA 1
ATOM 711 C C . THR A 1 93 ? -3.397 -6.042 14.010 1.00 75.25 93 THR A C 1
ATOM 713 O O . THR A 1 93 ? -3.256 -4.978 14.624 1.00 75.25 93 THR A O 1
ATOM 716 N N . GLN A 1 94 ? -3.182 -6.124 12.696 1.00 81.88 94 GLN A N 1
ATOM 717 C CA . GLN A 1 94 ? -2.691 -5.027 11.875 1.00 81.88 94 GLN A CA 1
ATOM 718 C C . GLN A 1 94 ? -3.366 -5.019 10.505 1.00 81.88 94 GLN A C 1
ATOM 720 O O . GLN A 1 94 ? -3.284 -5.974 9.732 1.00 81.88 94 GLN A O 1
ATOM 725 N N . ALA A 1 95 ? -3.966 -3.879 10.163 1.00 87.06 95 ALA A N 1
ATOM 726 C CA . ALA A 1 95 ? -4.352 -3.600 8.789 1.00 87.06 95 ALA A CA 1
ATOM 727 C C . ALA A 1 95 ? -3.128 -3.263 7.925 1.00 87.06 95 ALA A C 1
ATOM 729 O O . ALA A 1 95 ? -2.193 -2.566 8.332 1.00 87.06 95 ALA A O 1
ATOM 730 N N . LEU A 1 96 ? -3.188 -3.702 6.678 1.00 89.56 96 LEU A N 1
ATOM 731 C CA . LEU A 1 96 ? -2.273 -3.355 5.606 1.00 89.56 96 LEU A CA 1
ATOM 732 C C . LEU A 1 96 ? -3.082 -2.635 4.536 1.00 89.56 96 LEU A C 1
ATOM 734 O O . LEU A 1 96 ? -4.091 -3.163 4.078 1.00 89.56 96 LEU A O 1
ATOM 738 N N . LEU A 1 97 ? -2.635 -1.452 4.123 1.00 92.75 97 LEU A N 1
ATOM 739 C CA . LEU A 1 97 ? -3.115 -0.831 2.890 1.00 92.75 97 LEU A CA 1
ATOM 740 C C . LEU A 1 97 ? -2.180 -1.241 1.765 1.00 92.75 97 LEU A C 1
ATOM 742 O O . LEU A 1 97 ? -0.967 -1.232 1.964 1.00 92.75 97 LEU A O 1
ATOM 746 N N . PHE A 1 98 ? -2.707 -1.573 0.595 1.00 94.06 98 PHE A N 1
ATOM 747 C CA . PHE A 1 98 ? -1.876 -1.933 -0.545 1.00 94.06 98 PHE A CA 1
ATOM 748 C C . PHE A 1 98 ? -2.447 -1.440 -1.873 1.00 94.06 98 PHE A C 1
ATOM 750 O O . PHE A 1 98 ? -3.646 -1.202 -2.018 1.00 94.06 98 PHE A O 1
ATOM 757 N N . VAL A 1 99 ? -1.548 -1.279 -2.838 1.00 93.81 99 VAL A N 1
ATOM 758 C CA . VAL A 1 99 ? -1.839 -1.012 -4.247 1.00 93.81 99 VAL A CA 1
ATOM 759 C C . VAL A 1 99 ? -1.171 -2.115 -5.056 1.00 93.81 99 VAL A C 1
ATOM 761 O O . VAL A 1 99 ? -0.014 -2.455 -4.798 1.00 93.81 99 VAL A O 1
ATOM 764 N N . ARG A 1 100 ? -1.903 -2.672 -6.022 1.00 93.56 100 ARG A N 1
ATOM 765 C CA . ARG A 1 100 ? -1.362 -3.606 -7.013 1.00 93.56 100 ARG A CA 1
ATOM 766 C C . ARG A 1 100 ? -1.064 -2.850 -8.299 1.00 93.56 100 ARG A C 1
ATOM 768 O O . ARG A 1 100 ? -1.885 -2.046 -8.736 1.00 93.56 100 ARG A O 1
ATOM 775 N N . LEU A 1 101 ? 0.107 -3.098 -8.864 1.00 91.31 101 LEU A N 1
ATOM 776 C CA . LEU A 1 101 ? 0.540 -2.597 -10.161 1.00 91.31 101 LEU A CA 1
ATOM 777 C C . LEU A 1 101 ? 0.905 -3.795 -11.032 1.00 91.31 101 LEU A C 1
ATOM 779 O O . LEU A 1 101 ? 1.536 -4.730 -10.547 1.00 91.31 101 LEU A O 1
ATOM 783 N N . GLU A 1 102 ? 0.545 -3.759 -12.306 1.00 90.38 102 GLU A N 1
ATOM 784 C CA . GLU A 1 102 ? 1.037 -4.737 -13.275 1.00 90.38 102 GLU A CA 1
ATOM 785 C C . GLU A 1 102 ? 2.469 -4.363 -13.684 1.00 90.38 102 GLU A C 1
ATOM 787 O O . GLU A 1 102 ? 2.781 -3.183 -13.862 1.00 90.38 102 GLU A O 1
ATOM 792 N N . HIS A 1 103 ? 3.349 -5.352 -13.861 1.00 84.00 103 HIS A N 1
ATOM 793 C CA . HIS A 1 103 ? 4.721 -5.120 -14.331 1.00 84.00 103 HIS A CA 1
ATOM 794 C C . HIS A 1 103 ? 4.747 -4.409 -15.692 1.00 84.00 103 HIS A C 1
ATOM 796 O O . HIS A 1 103 ? 5.638 -3.597 -15.944 1.00 84.00 103 HIS A O 1
ATOM 802 N N . ALA A 1 104 ? 3.756 -4.673 -16.549 1.00 84.19 104 ALA A N 1
ATOM 803 C CA . ALA A 1 104 ? 3.614 -4.036 -17.858 1.00 84.19 104 ALA A CA 1
ATOM 804 C C . ALA A 1 104 ? 3.405 -2.511 -17.777 1.00 84.19 104 ALA A C 1
ATOM 806 O O . ALA A 1 104 ? 3.804 -1.795 -18.694 1.00 84.19 104 ALA A O 1
ATOM 807 N N . ASP A 1 105 ? 2.846 -2.022 -16.668 1.00 78.62 105 ASP A N 1
ATOM 808 C CA . ASP A 1 105 ? 2.528 -0.611 -16.426 1.00 78.62 105 ASP A CA 1
ATOM 809 C C . ASP A 1 105 ? 3.519 0.055 -15.452 1.00 78.62 105 ASP A C 1
ATOM 811 O O . ASP A 1 105 ? 3.246 1.124 -14.888 1.00 78.62 105 ASP A O 1
ATOM 815 N N . LEU A 1 106 ? 4.667 -0.584 -15.196 1.00 82.94 106 LEU A N 1
ATOM 816 C CA . LEU A 1 106 ? 5.621 -0.118 -14.199 1.00 82.94 106 LEU A CA 1
ATOM 817 C C . LEU A 1 106 ? 6.350 1.153 -14.664 1.00 82.94 106 LEU A C 1
ATOM 819 O O . LEU A 1 106 ? 7.393 1.115 -15.312 1.00 82.94 106 LEU A O 1
ATOM 823 N N . GLU A 1 107 ? 5.828 2.297 -14.233 1.00 88.00 107 GLU A N 1
ATOM 824 C CA . GLU A 1 107 ? 6.419 3.619 -14.440 1.00 88.00 107 GLU A CA 1
ATOM 825 C C . GLU A 1 107 ? 6.651 4.335 -13.108 1.00 88.00 107 GLU A C 1
ATOM 827 O O . GLU A 1 107 ? 5.952 4.112 -12.114 1.00 88.00 107 GLU A O 1
ATOM 832 N N . ILE A 1 108 ? 7.634 5.238 -13.068 1.00 84.88 108 ILE A N 1
ATOM 833 C CA . ILE A 1 108 ? 7.990 5.937 -11.828 1.00 84.88 108 ILE A CA 1
ATOM 834 C C . ILE A 1 108 ? 6.819 6.796 -11.337 1.00 84.88 108 ILE A C 1
ATOM 836 O O . ILE A 1 108 ? 6.576 6.875 -10.135 1.00 84.88 108 ILE A O 1
ATOM 840 N N . GLU A 1 109 ? 6.042 7.379 -12.250 1.00 87.94 109 GLU A N 1
ATOM 841 C CA . GLU A 1 109 ? 4.812 8.113 -11.961 1.00 87.94 109 GLU A CA 1
ATOM 842 C C . GLU A 1 109 ? 3.747 7.217 -11.315 1.00 87.94 109 GLU A C 1
ATOM 844 O O . GLU A 1 109 ? 3.106 7.642 -10.352 1.00 87.94 109 GLU A O 1
ATOM 849 N N . ARG A 1 110 ? 3.586 5.972 -11.783 1.00 89.75 110 ARG A N 1
ATOM 850 C CA . ARG A 1 110 ? 2.637 5.000 -11.212 1.00 89.75 110 ARG A CA 1
ATOM 851 C C . ARG A 1 110 ? 3.040 4.578 -9.810 1.00 89.75 110 ARG A C 1
ATOM 853 O O . ARG A 1 110 ? 2.210 4.585 -8.902 1.00 89.75 110 ARG A O 1
ATOM 860 N N . VAL A 1 111 ? 4.329 4.323 -9.604 1.00 88.75 111 VAL A N 1
ATOM 861 C CA . VAL A 1 111 ? 4.880 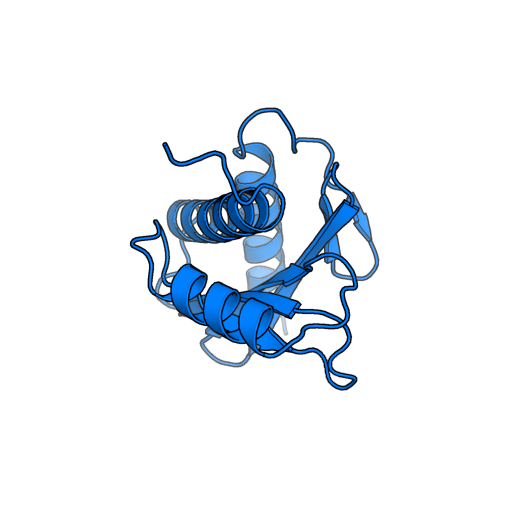4.057 -8.272 1.00 88.75 111 VAL A CA 1
ATOM 862 C C . VAL A 1 111 ? 4.677 5.268 -7.351 1.00 88.75 111 VAL A C 1
ATOM 864 O O . VAL A 1 111 ? 4.239 5.109 -6.212 1.00 88.75 111 VAL A O 1
ATOM 867 N N . CYS A 1 112 ? 4.894 6.495 -7.841 1.00 87.38 112 CYS A N 1
ATOM 868 C CA . CYS A 1 112 ? 4.616 7.718 -7.080 1.00 87.38 112 CYS A CA 1
ATOM 869 C C . CYS A 1 112 ? 3.136 7.827 -6.686 1.00 87.38 112 CYS A C 1
ATOM 871 O O . CYS A 1 112 ? 2.835 8.138 -5.534 1.00 87.38 112 CYS A O 1
ATOM 873 N N . GLN A 1 113 ? 2.214 7.563 -7.615 1.00 90.31 113 GLN A N 1
ATOM 874 C CA . GLN A 1 113 ? 0.772 7.579 -7.351 1.00 90.31 113 GLN A CA 1
ATOM 875 C C . GLN A 1 113 ? 0.378 6.535 -6.303 1.00 90.31 113 GLN A C 1
ATOM 877 O O . GLN A 1 113 ? -0.376 6.861 -5.386 1.00 90.31 113 GLN A O 1
ATOM 882 N N . ALA A 1 114 ? 0.922 5.319 -6.397 1.00 91.19 114 ALA A N 1
ATOM 883 C CA . ALA A 1 114 ? 0.674 4.242 -5.446 1.00 91.19 114 ALA A CA 1
ATOM 884 C C . ALA A 1 114 ? 1.135 4.614 -4.030 1.00 91.19 114 ALA A C 1
ATOM 886 O O . ALA A 1 114 ? 0.343 4.598 -3.087 1.00 91.19 114 ALA A O 1
ATOM 887 N N . VAL A 1 115 ? 2.396 5.031 -3.878 1.00 88.56 115 VAL A N 1
ATOM 888 C CA . VAL A 1 115 ? 2.955 5.418 -2.573 1.00 88.56 115 VAL A CA 1
ATOM 889 C C . VAL A 1 115 ? 2.216 6.635 -1.997 1.00 88.56 115 VAL A C 1
ATOM 891 O O . VAL A 1 115 ? 1.931 6.678 -0.797 1.00 88.56 115 VAL A O 1
ATOM 894 N N . LEU A 1 116 ? 1.841 7.607 -2.837 1.00 87.50 116 LEU A N 1
ATOM 895 C CA . LEU A 1 116 ? 1.061 8.771 -2.416 1.00 87.50 116 LEU A CA 1
ATOM 896 C C . LEU A 1 116 ? -0.341 8.379 -1.930 1.00 87.50 116 LEU A C 1
ATOM 898 O O . LEU A 1 116 ? -0.760 8.856 -0.874 1.00 87.50 116 LEU A O 1
ATOM 902 N N . ALA A 1 117 ? -1.047 7.516 -2.666 1.00 90.44 117 ALA A N 1
ATOM 903 C CA . ALA A 1 117 ? -2.373 7.029 -2.293 1.00 90.44 117 ALA A CA 1
ATOM 904 C C . ALA A 1 117 ? -2.336 6.317 -0.934 1.00 90.44 117 ALA A C 1
ATOM 906 O O . ALA A 1 117 ? -3.092 6.679 -0.032 1.00 90.44 117 ALA A O 1
ATOM 907 N N . LEU A 1 118 ? -1.389 5.391 -0.747 1.00 91.31 118 LEU A N 1
ATOM 908 C CA . LEU A 1 118 ? -1.185 4.672 0.514 1.00 91.31 118 LEU A CA 1
ATOM 909 C C . LEU A 1 118 ? -0.931 5.622 1.683 1.00 91.31 118 LEU A C 1
ATOM 911 O O . LEU A 1 118 ? -1.550 5.507 2.743 1.00 91.31 118 LEU A O 1
ATOM 915 N N . HIS A 1 119 ? -0.044 6.595 1.485 1.00 87.31 119 HIS A N 1
ATOM 916 C CA . HIS A 1 119 ? 0.305 7.544 2.530 1.00 87.31 119 HIS A CA 1
ATOM 917 C C . HIS A 1 119 ? -0.867 8.468 2.892 1.00 87.31 119 HIS A C 1
ATOM 919 O O . HIS A 1 119 ? -1.134 8.707 4.071 1.00 87.31 119 HIS A O 1
ATOM 925 N N . GLN A 1 120 ? -1.594 8.982 1.896 1.00 87.88 120 GLN A N 1
ATOM 926 C CA . GLN A 1 120 ? -2.766 9.825 2.136 1.00 87.88 120 GLN A CA 1
ATOM 927 C C . GLN A 1 120 ? -3.893 9.043 2.819 1.00 87.88 120 GLN A C 1
ATOM 929 O O . GLN A 1 120 ? -4.491 9.557 3.766 1.00 87.88 120 GLN A O 1
ATOM 934 N N . ALA A 1 121 ? -4.152 7.806 2.391 1.00 89.81 121 ALA A N 1
ATOM 935 C CA . ALA A 1 121 ? -5.147 6.927 2.997 1.00 89.81 121 ALA A CA 1
ATOM 936 C C . ALA A 1 121 ? -4.815 6.631 4.461 1.00 89.81 121 ALA A C 1
ATOM 938 O O . ALA A 1 121 ? -5.649 6.862 5.340 1.00 89.81 121 ALA A O 1
ATOM 939 N N . ARG A 1 122 ? -3.565 6.253 4.756 1.00 88.06 122 ARG A N 1
ATOM 940 C CA . ARG A 1 122 ? -3.095 6.082 6.137 1.00 88.06 122 ARG A CA 1
ATOM 941 C C . ARG A 1 122 ? -3.218 7.373 6.948 1.00 88.06 122 ARG A C 1
ATOM 943 O O . ARG A 1 122 ? -3.660 7.342 8.091 1.00 88.06 122 ARG A O 1
ATOM 950 N N . GLY A 1 123 ? -2.884 8.522 6.364 1.00 87.19 123 GLY A N 1
ATOM 951 C CA . GLY A 1 123 ? -3.051 9.823 7.013 1.00 87.19 123 GLY A CA 1
ATOM 952 C C . GLY A 1 123 ? -4.507 10.133 7.385 1.00 87.19 123 GLY A C 1
ATOM 953 O O . GLY A 1 123 ? -4.758 10.620 8.488 1.00 87.19 123 GLY A O 1
ATOM 954 N N . ARG A 1 124 ? -5.466 9.821 6.499 1.00 87.31 124 ARG A N 1
ATOM 955 C CA . ARG A 1 124 ? -6.908 9.966 6.777 1.00 87.31 124 ARG A CA 1
ATOM 956 C C . ARG A 1 124 ? -7.368 9.018 7.877 1.00 87.31 124 ARG A C 1
ATOM 958 O O . ARG A 1 124 ? -8.097 9.446 8.765 1.00 87.31 124 ARG A O 1
ATOM 965 N N . TRP A 1 125 ? -6.899 7.775 7.849 1.00 85.50 125 TRP A N 1
ATOM 966 C CA . TRP A 1 125 ? -7.203 6.786 8.879 1.00 85.50 125 TRP A CA 1
ATOM 967 C C . TRP A 1 125 ? -6.751 7.226 10.276 1.00 85.50 125 TRP A C 1
ATOM 969 O O . TRP A 1 125 ? -7.506 7.119 11.234 1.00 85.50 125 TRP A O 1
ATOM 979 N N . LEU A 1 126 ? -5.537 7.772 10.401 1.00 83.94 126 LEU A N 1
ATOM 980 C CA . LEU A 1 126 ? -4.992 8.211 11.693 1.00 83.94 126 LEU A CA 1
ATOM 981 C C . LEU A 1 126 ? -5.640 9.487 12.241 1.00 83.94 126 LEU A C 1
ATOM 983 O O . LEU A 1 126 ? -5.443 9.823 13.408 1.00 83.94 126 LEU A O 1
ATOM 987 N N . ARG A 1 127 ? -6.368 10.235 11.407 1.00 78.94 127 ARG A N 1
ATOM 988 C CA . ARG A 1 127 ? -7.027 11.491 11.787 1.00 78.94 127 ARG A CA 1
ATOM 989 C C . ARG A 1 127 ? -8.489 11.482 11.336 1.00 78.94 127 ARG A C 1
ATOM 991 O O . ARG A 1 127 ? -8.846 12.255 10.438 1.00 78.94 127 ARG A O 1
ATOM 998 N N . PRO A 1 128 ? -9.347 10.655 11.957 1.00 61.16 128 PRO A N 1
ATOM 999 C CA . PRO A 1 128 ? -10.776 10.683 11.684 1.00 61.16 128 PRO A CA 1
ATOM 1000 C C . PRO A 1 128 ? -11.337 12.030 12.174 1.00 61.16 128 PRO A C 1
ATOM 1002 O O . PRO A 1 128 ? -11.576 12.230 13.360 1.00 61.16 128 PRO A O 1
ATOM 1005 N N . GLY A 1 129 ? -11.456 13.005 11.266 1.00 50.38 129 GLY A N 1
ATOM 1006 C CA . GLY A 1 129 ? -11.942 14.356 11.583 1.00 50.38 129 GLY A CA 1
ATOM 1007 C C . GLY A 1 129 ? -11.416 15.504 10.712 1.00 50.38 129 GLY A C 1
ATOM 1008 O O . GLY A 1 129 ? -11.916 16.616 10.841 1.00 50.38 129 GLY A O 1
ATOM 1009 N N . ALA A 1 130 ? -10.445 15.274 9.819 1.00 44.06 130 ALA A N 1
ATOM 1010 C CA . ALA A 1 130 ? -9.879 16.336 8.968 1.00 44.06 130 ALA A CA 1
ATOM 1011 C C . ALA A 1 130 ? -10.692 16.659 7.693 1.00 44.06 130 ALA A C 1
ATOM 1013 O O . ALA A 1 130 ? -10.298 17.533 6.927 1.00 44.06 130 ALA A O 1
ATOM 1014 N N . ALA A 1 131 ? -11.810 15.968 7.463 1.00 40.50 131 ALA A N 1
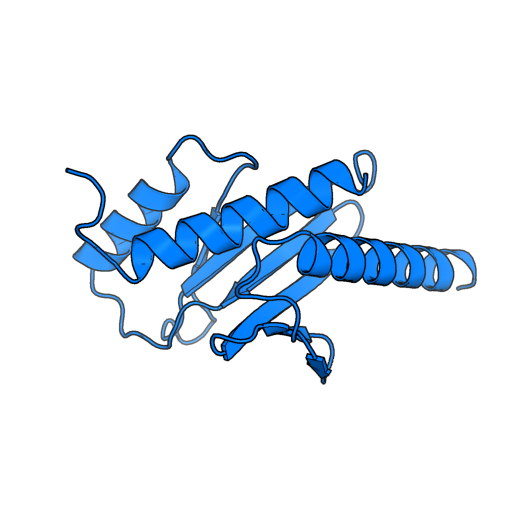ATOM 1015 C CA . ALA A 1 131 ? -12.777 16.302 6.423 1.00 40.50 131 ALA A CA 1
ATOM 1016 C C . ALA A 1 131 ? -14.018 16.915 7.088 1.00 40.50 131 ALA A C 1
ATOM 1018 O O . ALA A 1 131 ? -14.938 16.203 7.493 1.00 40.50 131 ALA A O 1
ATOM 1019 N N . ARG A 1 132 ? -13.999 18.236 7.256 1.00 36.88 132 ARG A N 1
ATOM 1020 C CA . ARG A 1 132 ? -15.197 19.066 7.386 1.00 36.88 132 ARG A CA 1
ATOM 1021 C C . ARG A 1 132 ? -15.175 20.089 6.269 1.00 36.88 132 ARG A C 1
ATOM 1023 O O . ARG A 1 132 ? -14.068 20.611 6.009 1.00 36.88 132 ARG A O 1
#

Radius of gyration: 14.83 Å; Cα contacts (8 Å, |Δi|>4): 190; chains: 1; bounding box: 37×34×35 Å

Nearest PDB structures (foldseek):
  1ttw-assembly1_A-2  TM=6.234E-01  e=3.343E-03  Yersinia pestis CO92
  4akx-assembly1_A  TM=6.293E-01  e=3.148E-03  Pseudomonas aeruginosa
  1n5b-assembly1_A  TM=5.721E-01  e=4.003E-03  Yersinia enterocolitica
  1n5b-assembly3_B  TM=6.073E-01  e=9.284E-03  Yersinia enterocolitica
  6jnp-assembly1_E-2  TM=5.516E-01  e=7.752E-03  Pseudomonas aeruginosa

pLDDT: mean 79.49, std 13.43, range [36.88, 94.06]